Protein AF-W6ML83-F1 (afdb_monomer_lite)

InterPro domains:
  IPR001683 Phox homology [PF00787] (74-147)
  IPR001683 Phox homology [PS50195] (44-150)
  IPR001683 Phox homology [SM00312] (42-150)
  IPR036871 PX domain superfamily [G3DSA:3.30.1520.10] (39-150)
  IPR036871 PX domain superfamily [SSF64268] (56-147)
  IPR037917 Ypt35, PX domain [cd07280] (38-150)

Foldseek 3Di:
DDDPDDDDDDDDDDDPPPPPPDDDDDDPDDDDVQLDQFWDAKAKDDKDWDWDPPPDDDDTDIFIKIWMWTATPVRDIAIDIDGPVLVVVLQVVVCVVPVPQDDQDDDDDPCRPPPVVVVVNRVSSRVRCGVQSRDSRRVPDPSNVVSRPD

Radius of gyration: 23.63 Å; chains: 1; bounding box: 66×52×68 Å

Structure (mmCIF, N/CA/C/O backbone):
data_AF-W6ML83-F1
#
_entry.id   AF-W6ML83-F1
#
loop_
_atom_site.group_PDB
_atom_site.id
_atom_site.type_symbol
_atom_site.label_atom_id
_atom_site.label_alt_id
_atom_site.label_comp_id
_atom_site.label_asym_id
_atom_site.label_entity_id
_atom_site.label_seq_id
_atom_site.pdbx_PDB_ins_code
_atom_site.Cartn_x
_atom_site.Cartn_y
_atom_site.Cartn_z
_atom_site.occupancy
_atom_site.B_iso_or_equiv
_atom_site.auth_seq_id
_atom_site.auth_comp_id
_atom_site.auth_asym_id
_atom_site.auth_atom_id
_atom_site.pdbx_PDB_model_num
ATOM 1 N N . MET A 1 1 ? -50.002 -36.535 30.419 1.00 52.62 1 MET A N 1
ATOM 2 C CA . MET A 1 1 ? -48.778 -36.180 29.676 1.00 52.62 1 MET A CA 1
ATOM 3 C C . MET A 1 1 ? -49.199 -35.225 28.564 1.00 52.62 1 MET A C 1
ATOM 5 O O . MET A 1 1 ? -49.716 -35.732 27.580 1.00 52.62 1 MET A O 1
ATOM 9 N N . PRO A 1 2 ? -49.161 -33.892 28.739 1.00 51.19 2 PRO A N 1
ATOM 10 C CA . PRO A 1 2 ? -49.515 -32.980 27.655 1.00 51.19 2 PRO A CA 1
ATOM 11 C C . PRO A 1 2 ? -48.318 -32.700 26.731 1.00 51.19 2 PRO A C 1
ATOM 13 O O . PRO A 1 2 ? -47.170 -32.661 27.173 1.00 51.19 2 PRO A O 1
ATOM 16 N N . ASP A 1 3 ? -48.642 -32.556 25.449 1.00 55.47 3 ASP A N 1
ATOM 17 C CA . ASP A 1 3 ? -47.770 -32.536 24.275 1.00 55.47 3 ASP A CA 1
ATOM 18 C C . ASP A 1 3 ? -46.815 -31.329 24.186 1.00 55.47 3 ASP A C 1
ATOM 20 O O . ASP A 1 3 ? -47.212 -30.172 24.313 1.00 55.47 3 ASP A O 1
ATOM 24 N N . LEU A 1 4 ? -45.543 -31.610 23.877 1.00 59.06 4 LEU A N 1
ATOM 25 C CA . LEU A 1 4 ? -44.412 -30.668 23.786 1.00 59.06 4 LEU A CA 1
ATOM 26 C C . LEU A 1 4 ? -44.298 -29.915 22.438 1.00 59.06 4 LEU A C 1
ATOM 28 O O . LEU A 1 4 ? -43.227 -29.420 22.101 1.00 59.06 4 LEU A O 1
ATOM 32 N N . ILE A 1 5 ? -45.360 -29.833 21.630 1.00 62.03 5 ILE A N 1
ATOM 33 C CA . ILE A 1 5 ? -45.222 -29.487 20.196 1.00 62.03 5 ILE A CA 1
ATOM 34 C C . ILE A 1 5 ? -45.507 -28.003 19.874 1.00 62.03 5 ILE A C 1
ATOM 36 O O . ILE A 1 5 ? -45.407 -27.609 18.719 1.00 62.03 5 ILE A O 1
ATOM 40 N N . ASN A 1 6 ? -45.810 -27.126 20.844 1.00 62.88 6 ASN A N 1
ATOM 41 C CA . ASN A 1 6 ? -46.181 -25.743 20.487 1.00 62.88 6 ASN A CA 1
ATOM 42 C C . ASN A 1 6 ? -45.750 -24.622 21.450 1.00 62.88 6 ASN A C 1
ATOM 44 O O . ASN A 1 6 ? -46.495 -23.664 21.655 1.00 62.88 6 ASN A O 1
ATOM 48 N N . MET A 1 7 ? -44.552 -24.701 22.034 1.00 61.91 7 MET A N 1
ATOM 49 C CA . MET A 1 7 ? -43.971 -23.543 22.725 1.00 61.91 7 MET A CA 1
ATOM 50 C C . MET A 1 7 ? -43.119 -22.727 21.752 1.00 61.91 7 MET A C 1
ATOM 52 O O . MET A 1 7 ? -42.148 -23.233 21.191 1.00 61.91 7 MET A O 1
ATOM 56 N N . ALA A 1 8 ? -43.481 -21.455 21.563 1.00 69.38 8 ALA A N 1
ATOM 57 C CA . ALA A 1 8 ? -42.611 -20.488 20.905 1.00 69.38 8 ALA A CA 1
ATOM 58 C C . ALA A 1 8 ? -41.256 -20.448 21.641 1.00 69.38 8 ALA A C 1
ATOM 60 O O . ALA A 1 8 ? -41.247 -20.493 22.877 1.00 69.38 8 ALA A O 1
ATOM 61 N N . PRO A 1 9 ? -40.118 -20.390 20.925 1.00 68.75 9 PRO A N 1
ATOM 62 C CA . PRO A 1 9 ? -38.816 -20.344 21.572 1.00 68.75 9 PRO A CA 1
ATOM 63 C C . PRO A 1 9 ? -38.741 -19.108 22.470 1.00 68.75 9 PRO A C 1
ATOM 65 O O . PRO A 1 9 ? -39.077 -18.000 22.046 1.00 68.75 9 PRO A O 1
ATOM 68 N N . LEU A 1 10 ? -38.325 -19.309 23.722 1.00 72.56 10 LEU A N 1
ATOM 69 C CA . LEU A 1 10 ? -38.087 -18.202 24.642 1.00 72.56 10 LEU A CA 1
ATOM 70 C C . LEU A 1 10 ? -37.017 -17.273 24.040 1.00 72.56 10 LEU A C 1
ATOM 72 O O . LEU A 1 10 ? -36.054 -17.767 23.444 1.00 72.56 10 LEU A O 1
ATOM 76 N N . PRO A 1 11 ? -37.162 -15.943 24.178 1.00 75.50 11 PRO A N 1
ATOM 77 C CA . PRO A 1 11 ? -36.144 -15.007 23.729 1.00 75.50 11 PRO A CA 1
ATOM 78 C C . PRO A 1 11 ? -34.824 -15.306 24.446 1.00 75.50 11 PRO A C 1
ATOM 80 O O . PRO A 1 11 ? -34.770 -15.386 25.673 1.00 75.50 11 PRO A O 1
ATOM 83 N N . ILE A 1 12 ? -33.763 -15.498 23.664 1.00 67.94 12 ILE A N 1
ATOM 84 C CA . ILE A 1 12 ? -32.420 -15.744 24.185 1.00 67.94 12 ILE A CA 1
ATOM 85 C C . ILE A 1 12 ? -31.888 -14.411 24.712 1.00 67.94 12 ILE A C 1
ATOM 87 O O . ILE A 1 12 ? -31.548 -13.518 23.937 1.00 67.94 12 ILE A O 1
ATOM 91 N N . THR A 1 13 ? -31.824 -14.273 26.032 1.00 73.00 13 THR A N 1
ATOM 92 C CA . THR A 1 13 ? -31.059 -13.201 26.672 1.00 73.00 13 THR A CA 1
ATOM 93 C C . THR A 1 13 ? -29.579 -13.528 26.515 1.00 73.00 13 THR A C 1
ATOM 95 O O . THR A 1 13 ? -29.117 -14.546 27.030 1.00 73.00 13 THR A O 1
ATOM 98 N N . MET A 1 14 ? -28.836 -12.683 25.797 1.00 52.88 14 MET A N 1
ATOM 99 C CA . MET A 1 14 ? -27.375 -12.763 25.765 1.00 52.88 14 MET A CA 1
ATOM 100 C C . MET A 1 14 ? -26.855 -12.349 27.145 1.00 52.88 14 MET A C 1
ATOM 102 O O . MET A 1 14 ? -26.926 -11.180 27.514 1.00 52.88 14 MET A O 1
ATOM 106 N N . MET A 1 15 ? -26.440 -13.331 27.945 1.00 66.69 15 MET A N 1
ATOM 107 C CA . MET A 1 15 ? -25.646 -13.105 29.149 1.00 66.69 15 MET A CA 1
ATOM 108 C C . MET A 1 15 ? -24.183 -13.209 28.746 1.00 66.69 15 MET A C 1
ATOM 110 O O . MET A 1 15 ? -23.704 -14.297 28.424 1.00 66.69 15 MET A O 1
ATOM 114 N N . ASP A 1 16 ? -23.500 -12.072 28.752 1.00 66.00 16 ASP A N 1
ATOM 115 C CA . ASP A 1 16 ? -22.066 -12.000 28.523 1.00 66.00 16 ASP A CA 1
ATOM 116 C C . ASP A 1 16 ? -21.372 -12.656 29.726 1.00 66.00 16 ASP A C 1
ATOM 118 O O . ASP A 1 16 ? -21.342 -12.106 30.827 1.00 66.00 16 ASP A O 1
ATOM 122 N N . HIS A 1 17 ? -20.880 -13.881 29.547 1.00 65.81 17 HIS A N 1
ATOM 123 C CA . HIS A 1 17 ? -19.999 -14.525 30.517 1.00 65.81 17 HIS A CA 1
ATOM 124 C C . HIS A 1 17 ? -18.574 -14.037 30.222 1.00 65.81 17 HIS A C 1
ATOM 126 O O . HIS A 1 17 ? -17.812 -14.702 29.523 1.00 65.81 17 HIS A O 1
ATOM 132 N N . GLU A 1 18 ? -18.245 -12.820 30.668 1.00 65.94 18 GLU A N 1
ATOM 133 C CA . GLU A 1 18 ? -16.849 -12.378 30.733 1.00 65.94 18 GLU A CA 1
ATOM 134 C C . GLU A 1 18 ? -16.190 -13.146 31.891 1.00 65.94 18 GLU A C 1
ATOM 136 O O . GLU A 1 18 ? -16.321 -12.771 33.056 1.00 65.94 18 GLU A O 1
ATOM 141 N N . GLU A 1 19 ? -15.539 -14.274 31.580 1.00 61.38 19 GLU A N 1
ATOM 142 C CA . GLU A 1 19 ? -14.576 -14.867 32.507 1.00 61.38 19 GLU A CA 1
ATOM 143 C C . GLU A 1 19 ? -13.372 -13.927 32.608 1.00 61.38 19 GLU A C 1
ATOM 145 O O . GLU A 1 19 ? -12.676 -13.644 31.631 1.00 61.38 19 GLU A O 1
ATOM 150 N N . ASP A 1 20 ? -13.204 -13.406 33.817 1.00 54.44 20 ASP A N 1
ATOM 151 C CA . ASP A 1 20 ? -12.185 -12.464 34.251 1.00 54.44 20 ASP A CA 1
ATOM 152 C C . ASP A 1 20 ? -10.811 -13.162 34.280 1.00 54.44 20 ASP A C 1
ATOM 154 O O . ASP A 1 20 ? -10.341 -13.601 35.330 1.00 54.44 20 ASP A O 1
ATOM 158 N N . ASP A 1 21 ? -10.172 -13.327 33.115 1.00 50.94 21 ASP A N 1
ATOM 159 C CA . ASP A 1 21 ? -8.760 -13.717 33.059 1.00 50.94 21 ASP A CA 1
ATOM 160 C C . ASP A 1 21 ? -7.886 -12.458 33.132 1.00 50.94 21 ASP A C 1
ATOM 162 O O . ASP A 1 21 ? -7.548 -11.792 32.148 1.00 50.94 21 ASP A O 1
ATOM 166 N N . SER A 1 22 ? -7.579 -12.108 34.377 1.00 57.47 22 SER A N 1
ATOM 167 C CA . SER A 1 22 ? -6.627 -11.086 34.786 1.00 57.47 22 SER A CA 1
ATOM 168 C C . SER A 1 22 ? -5.253 -11.305 34.125 1.00 57.47 22 SER A C 1
ATOM 170 O O . SER A 1 22 ? -4.401 -12.038 34.632 1.00 57.47 22 SER A O 1
ATOM 172 N N . SER A 1 23 ? -4.963 -10.539 33.072 1.00 47.72 23 SER A N 1
ATOM 173 C CA . SER A 1 23 ? -3.597 -10.096 32.769 1.00 47.72 23 SER A CA 1
ATOM 174 C C . SER A 1 23 ? -3.635 -8.649 32.276 1.00 47.72 23 SER A C 1
ATOM 176 O O . SER A 1 23 ? -4.160 -8.358 31.203 1.00 47.72 23 SER A O 1
ATOM 178 N N . GLY A 1 24 ? -3.153 -7.740 33.124 1.00 49.66 24 GLY A N 1
ATOM 179 C CA . GLY A 1 24 ? -3.404 -6.308 33.027 1.00 49.66 24 GLY A CA 1
ATOM 180 C C . GLY A 1 24 ? -2.909 -5.630 31.751 1.00 49.66 24 GLY A C 1
ATOM 181 O O . GLY A 1 24 ? -1.824 -5.918 31.255 1.00 49.66 24 GLY A O 1
ATOM 182 N N . ILE A 1 25 ? -3.719 -4.677 31.292 1.00 47.31 25 ILE A N 1
ATOM 183 C CA . ILE A 1 25 ? -3.380 -3.269 31.046 1.00 47.31 25 ILE A CA 1
ATOM 184 C C . ILE A 1 25 ? -4.720 -2.526 31.138 1.00 47.31 25 ILE A C 1
ATOM 186 O O . ILE A 1 25 ? -5.589 -2.657 30.276 1.00 47.31 25 ILE A O 1
ATOM 190 N N . ASP A 1 26 ? -4.903 -1.781 32.223 1.00 49.00 26 ASP A N 1
ATOM 191 C CA . ASP A 1 26 ? -6.124 -1.032 32.491 1.00 49.00 26 ASP A CA 1
ATOM 192 C C . ASP A 1 26 ? -6.185 0.212 31.598 1.00 49.00 26 ASP A C 1
ATOM 194 O O . ASP A 1 26 ? -5.525 1.220 31.845 1.00 49.00 26 ASP A O 1
ATOM 198 N N . SER A 1 27 ? -7.014 0.164 30.558 1.00 49.34 27 SER A N 1
ATOM 199 C CA . SER A 1 27 ? -7.464 1.362 29.842 1.00 49.34 27 SER A CA 1
ATOM 200 C C . SER A 1 27 ? -8.953 1.263 29.511 1.00 49.34 27 SER A C 1
ATOM 202 O O . SER A 1 27 ? -9.364 1.329 28.354 1.00 49.34 27 SER A O 1
ATOM 204 N N . ARG A 1 28 ? -9.785 1.076 30.542 1.00 51.81 28 ARG A N 1
ATOM 205 C CA . ARG A 1 28 ? -11.238 1.300 30.479 1.00 51.81 28 ARG A CA 1
ATOM 206 C C . ARG A 1 28 ? -11.548 2.589 31.242 1.00 51.81 28 ARG A C 1
ATOM 208 O O . ARG A 1 28 ? -11.871 2.559 32.422 1.00 51.81 28 ARG A O 1
ATOM 215 N N . SER A 1 29 ? -11.412 3.731 30.569 1.00 46.22 29 SER A N 1
ATOM 216 C CA . SER A 1 29 ? -11.869 5.032 31.068 1.00 46.22 29 SER A CA 1
ATOM 217 C C . SER A 1 29 ? -12.423 5.853 29.903 1.00 46.22 29 SER A C 1
ATOM 219 O O . SER A 1 29 ? -11.735 6.039 28.910 1.00 46.22 29 SER A O 1
ATOM 221 N N . LEU A 1 30 ? -13.689 6.261 30.039 1.00 48.03 30 LEU A N 1
ATOM 222 C CA . LEU A 1 30 ? -14.421 7.286 29.285 1.00 48.03 30 LEU A CA 1
ATOM 223 C C . LEU A 1 30 ? -14.203 7.366 27.767 1.00 48.03 30 LEU A C 1
ATOM 225 O O . LEU A 1 30 ? -13.285 8.033 27.330 1.00 48.03 30 LEU A O 1
ATOM 229 N N . GLY A 1 31 ? -15.156 6.852 26.977 1.00 47.50 31 GLY A N 1
ATOM 230 C CA . GLY A 1 31 ? -15.684 7.538 25.780 1.00 47.50 31 GLY A CA 1
ATOM 231 C C . GLY A 1 31 ? -14.718 8.067 24.709 1.00 47.50 31 GLY A C 1
ATOM 232 O O . GLY A 1 31 ? -15.156 8.838 23.857 1.00 47.50 31 GLY A O 1
ATOM 233 N N . ASP A 1 32 ? -13.449 7.681 24.724 1.00 46.75 32 ASP A N 1
ATOM 234 C CA . ASP A 1 32 ? -12.462 8.171 23.785 1.00 46.75 32 ASP A CA 1
ATOM 235 C C . ASP A 1 32 ? -12.660 7.429 22.462 1.00 46.75 32 ASP A C 1
ATOM 237 O O . ASP A 1 32 ? -12.553 6.197 22.425 1.00 46.75 32 ASP A O 1
ATOM 241 N N . PRO A 1 33 ? -12.908 8.128 21.338 1.00 51.94 33 PRO A N 1
ATOM 242 C CA . PRO A 1 33 ? -12.791 7.537 20.016 1.00 51.94 33 PRO A CA 1
ATOM 243 C C . PRO A 1 33 ? -11.296 7.377 19.727 1.00 51.94 33 PRO A C 1
ATOM 245 O O . PRO A 1 33 ? -10.757 8.021 18.827 1.00 51.94 33 PRO A O 1
ATOM 248 N N . HIS A 1 34 ? -10.591 6.583 20.538 1.00 51.69 34 HIS A N 1
ATOM 249 C CA . HIS A 1 34 ? -9.182 6.343 20.319 1.00 51.69 34 HIS A CA 1
ATOM 250 C C . HIS A 1 34 ? -9.087 5.618 18.978 1.00 51.69 34 HIS A C 1
ATOM 252 O O . HIS A 1 34 ? -9.724 4.572 18.809 1.00 51.69 34 HIS A O 1
ATOM 258 N N . PRO A 1 35 ? -8.400 6.196 17.982 1.00 58.69 35 PRO A N 1
ATOM 259 C CA . PRO A 1 35 ? -8.382 5.633 16.649 1.00 58.69 35 PRO A CA 1
ATOM 260 C C . PRO A 1 35 ? -7.832 4.205 16.717 1.00 58.69 35 PRO A C 1
ATOM 262 O O . PRO A 1 35 ? -6.652 3.980 16.962 1.00 58.69 35 PRO A O 1
ATOM 265 N N . HIS A 1 36 ? -8.710 3.217 16.560 1.00 71.62 36 HIS A N 1
ATOM 266 C CA . HIS A 1 36 ? -8.304 1.829 16.694 1.00 71.62 36 HIS A CA 1
ATOM 267 C C . HIS A 1 36 ? -7.650 1.381 15.387 1.00 71.62 36 HIS A C 1
ATOM 269 O O . HIS A 1 36 ? -8.289 1.374 14.330 1.00 71.62 36 HIS A O 1
ATOM 275 N N . VAL A 1 37 ? -6.380 0.990 15.458 1.00 84.38 37 VAL A N 1
ATOM 276 C CA . VAL A 1 37 ? -5.665 0.373 14.338 1.00 84.38 37 VAL A CA 1
ATOM 277 C C . VAL A 1 37 ? -6.262 -1.011 14.096 1.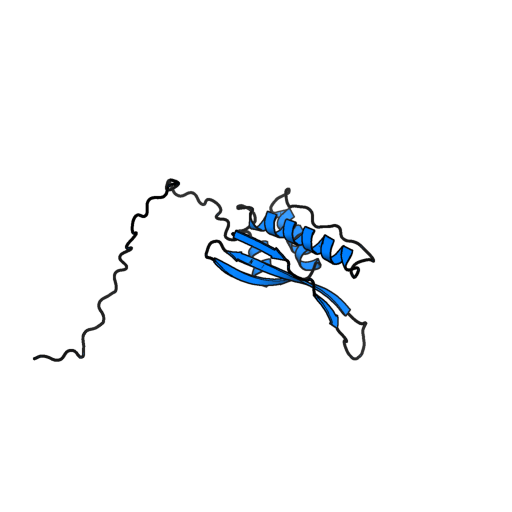00 84.38 37 VAL A C 1
ATOM 279 O O . VAL A 1 37 ? -6.219 -1.887 14.954 1.00 84.38 37 VAL A O 1
ATOM 282 N N . TRP A 1 38 ? -6.868 -1.221 12.930 1.00 87.44 38 TRP A N 1
ATOM 283 C CA . TRP A 1 38 ? -7.521 -2.494 12.597 1.00 87.44 38 TRP A CA 1
ATOM 284 C C . TRP A 1 38 ? -6.553 -3.530 12.002 1.00 87.44 38 TRP A C 1
ATOM 286 O O . TRP A 1 38 ? -6.852 -4.728 11.993 1.00 87.44 38 TRP A O 1
ATOM 296 N N . CYS A 1 39 ? -5.399 -3.080 11.505 1.00 89.50 39 CYS A N 1
ATOM 297 C CA . CYS A 1 39 ? -4.391 -3.905 10.851 1.00 89.50 39 CYS A CA 1
ATOM 298 C C . CYS A 1 39 ? -3.232 -4.205 11.808 1.00 89.50 39 CYS A C 1
ATOM 300 O O . CYS A 1 39 ? -2.554 -3.300 12.279 1.00 89.50 39 CYS A O 1
ATOM 302 N N . LYS A 1 40 ? -2.971 -5.487 12.054 1.00 89.44 40 LYS A N 1
ATOM 303 C CA . LYS A 1 40 ? -1.868 -5.963 12.892 1.00 89.44 40 LYS A CA 1
ATOM 304 C C . LYS A 1 40 ? -0.570 -6.106 12.102 1.00 89.44 40 LYS A C 1
ATOM 306 O O . LYS A 1 40 ? 0.501 -5.799 12.610 1.00 89.44 40 LYS A O 1
ATOM 311 N N . ASN A 1 41 ? -0.660 -6.599 10.869 1.00 89.50 41 ASN A N 1
ATOM 312 C CA . ASN A 1 41 ? 0.511 -6.860 10.040 1.00 89.50 41 ASN A CA 1
ATOM 313 C C . ASN A 1 41 ? 0.196 -6.681 8.551 1.00 89.50 41 ASN A C 1
ATOM 315 O O . ASN A 1 41 ? -0.901 -7.002 8.094 1.00 89.50 41 ASN A O 1
ATOM 319 N N . CYS A 1 42 ? 1.182 -6.217 7.788 1.00 92.44 42 CYS A N 1
ATOM 320 C CA . CYS A 1 42 ? 1.112 -6.089 6.338 1.00 92.44 42 CYS A CA 1
ATOM 321 C C . CYS A 1 42 ? 2.390 -6.663 5.727 1.00 92.44 42 CYS A C 1
ATOM 323 O O . CYS A 1 42 ? 3.493 -6.287 6.113 1.00 92.44 42 CYS A O 1
ATOM 325 N N . SER A 1 43 ? 2.233 -7.563 4.756 1.00 92.94 43 SER A N 1
ATOM 326 C CA . SER A 1 43 ? 3.348 -8.097 3.978 1.00 92.94 43 SER A CA 1
ATOM 327 C C . SER A 1 43 ? 3.054 -8.087 2.485 1.00 92.94 43 SER A C 1
ATOM 329 O O . SER A 1 43 ? 1.917 -8.305 2.062 1.00 92.94 43 SER A O 1
ATOM 331 N N . ILE A 1 44 ? 4.077 -7.865 1.663 1.00 93.06 44 ILE A N 1
ATOM 332 C CA . ILE A 1 44 ? 3.956 -7.933 0.202 1.00 93.06 44 ILE A CA 1
ATOM 333 C C . ILE A 1 44 ? 4.751 -9.131 -0.302 1.00 93.06 44 ILE A C 1
ATOM 335 O O . ILE A 1 44 ? 5.964 -9.193 -0.137 1.00 93.06 44 ILE A O 1
ATOM 339 N N . GLY A 1 45 ? 4.059 -10.091 -0.910 1.00 89.06 45 GLY A N 1
ATOM 340 C CA . GLY A 1 45 ? 4.651 -11.298 -1.476 1.00 89.06 45 GLY A CA 1
ATOM 341 C C . GLY A 1 45 ? 5.274 -11.093 -2.856 1.00 89.06 45 GLY A C 1
ATOM 342 O O . GLY A 1 45 ? 5.445 -9.968 -3.330 1.00 89.06 45 GLY A O 1
ATOM 343 N N . GLU A 1 46 ? 5.575 -12.218 -3.505 1.00 84.88 46 GLU A N 1
ATOM 344 C CA . GLU A 1 46 ? 6.268 -12.244 -4.791 1.00 84.88 46 GLU A CA 1
ATOM 345 C C . GLU A 1 46 ? 5.539 -11.420 -5.872 1.00 84.88 46 GLU A C 1
ATOM 347 O O . GLU A 1 46 ? 4.328 -11.579 -6.087 1.00 84.88 46 GLU A O 1
ATOM 352 N N . PRO A 1 47 ? 6.259 -10.525 -6.566 1.00 86.31 47 PRO A N 1
ATOM 353 C CA . PRO A 1 47 ? 5.703 -9.701 -7.624 1.00 86.31 47 PRO A CA 1
ATOM 354 C C . PRO A 1 47 ? 5.429 -10.548 -8.871 1.00 86.31 47 PRO A C 1
ATOM 356 O O . PRO A 1 47 ? 6.272 -11.307 -9.337 1.00 86.31 47 PRO A O 1
ATOM 359 N N . THR A 1 48 ? 4.248 -10.391 -9.466 1.00 86.38 48 THR A N 1
ATOM 360 C CA . THR A 1 48 ? 3.889 -11.082 -10.711 1.00 86.38 48 THR A CA 1
ATOM 361 C C . THR A 1 48 ? 3.979 -10.120 -11.890 1.00 86.38 48 THR A C 1
ATOM 363 O O . THR A 1 48 ? 3.255 -9.121 -11.936 1.00 86.38 48 THR A O 1
ATOM 366 N N . VAL A 1 49 ? 4.826 -10.429 -12.873 1.00 85.38 49 VAL A N 1
ATOM 367 C CA . VAL A 1 49 ? 4.835 -9.721 -14.161 1.00 85.38 49 VAL A CA 1
ATOM 368 C C . VAL A 1 49 ? 3.730 -10.304 -15.036 1.00 85.38 49 VAL A C 1
ATOM 370 O O . VAL A 1 49 ? 3.789 -11.461 -15.440 1.00 85.38 49 VAL A O 1
ATOM 373 N N . VAL A 1 50 ? 2.710 -9.505 -15.331 1.00 83.31 50 VAL A N 1
ATOM 374 C CA . VAL A 1 50 ? 1.617 -9.882 -16.228 1.00 83.31 50 VAL A CA 1
ATOM 375 C C . VAL A 1 50 ? 1.891 -9.280 -17.601 1.00 83.31 50 VAL A C 1
ATOM 377 O O . VAL A 1 50 ? 2.079 -8.070 -17.734 1.00 83.31 50 VAL A O 1
ATOM 380 N N . SER A 1 51 ? 1.918 -10.130 -18.626 1.00 80.06 51 SER A N 1
ATOM 381 C CA . SER A 1 51 ? 2.061 -9.734 -20.027 1.00 80.06 51 SER A CA 1
ATOM 382 C C . SER A 1 51 ? 0.779 -10.094 -20.767 1.00 80.06 51 SER A C 1
ATOM 384 O O . SER A 1 51 ? 0.508 -11.271 -20.984 1.00 80.06 51 SER A O 1
ATOM 386 N N . GLY A 1 52 ? -0.017 -9.094 -21.141 1.00 69.44 52 GLY A N 1
ATOM 387 C CA . GLY A 1 52 ? -1.196 -9.310 -21.975 1.00 69.44 52 GLY A CA 1
ATOM 388 C C . GLY A 1 52 ? -0.801 -9.415 -23.445 1.00 69.44 52 GLY A C 1
ATOM 389 O O . GLY A 1 52 ? -0.220 -8.475 -23.989 1.00 69.44 52 GLY A O 1
ATOM 390 N N . ASN A 1 53 ? -1.125 -10.535 -24.094 1.00 60.34 53 ASN A N 1
ATOM 391 C CA . ASN A 1 53 ? -1.151 -10.612 -25.552 1.00 60.34 53 ASN A CA 1
ATOM 392 C C . ASN A 1 53 ? -2.547 -10.178 -26.011 1.00 60.34 53 ASN A C 1
ATOM 394 O O . ASN A 1 53 ? -3.447 -11.005 -26.143 1.00 60.34 53 ASN A O 1
ATOM 398 N N . VAL A 1 54 ? -2.768 -8.871 -26.155 1.00 57.91 54 VAL A N 1
ATOM 399 C CA . VAL A 1 54 ? -4.018 -8.363 -26.732 1.00 57.91 54 VAL A CA 1
ATOM 400 C C . VAL A 1 54 ? -3.966 -8.606 -28.238 1.00 57.91 54 VAL A C 1
ATOM 402 O O . VAL A 1 54 ? -3.344 -7.856 -28.989 1.00 57.91 54 VAL A O 1
ATOM 405 N N . GLY A 1 55 ? -4.549 -9.731 -28.661 1.00 52.59 55 GLY A N 1
ATOM 406 C CA . GLY A 1 55 ? -4.709 -10.072 -30.069 1.00 52.59 55 GLY A CA 1
ATOM 407 C C . GLY A 1 55 ? -5.393 -8.927 -30.812 1.00 52.59 55 GLY A C 1
ATOM 408 O O . GLY A 1 55 ? -6.410 -8.419 -30.356 1.00 52.59 55 GLY A O 1
ATOM 409 N N . PHE A 1 56 ? -4.802 -8.542 -31.943 1.00 52.28 56 PHE A N 1
ATOM 410 C CA . PHE A 1 56 ? -5.306 -7.535 -32.877 1.00 52.28 56 PHE A CA 1
ATOM 411 C C . PHE A 1 56 ? -5.497 -6.132 -32.267 1.00 52.28 56 PHE A C 1
ATOM 413 O O . PHE A 1 56 ? -6.603 -5.720 -31.945 1.00 52.28 56 PHE A O 1
ATOM 420 N N . SER A 1 57 ? -4.404 -5.361 -32.158 1.00 53.03 57 SER A N 1
ATOM 421 C CA . SER A 1 57 ? -4.314 -3.988 -32.712 1.00 53.03 57 SER A CA 1
ATOM 422 C C . SER A 1 57 ? -3.491 -2.978 -31.894 1.00 53.03 57 SER A C 1
ATOM 424 O O . SER A 1 57 ? -3.109 -1.970 -32.474 1.00 53.03 57 SER A O 1
ATOM 426 N N . PHE A 1 58 ? -3.129 -3.184 -30.621 1.00 49.59 58 PHE A N 1
ATOM 427 C CA . PHE A 1 58 ? -2.346 -2.165 -29.887 1.00 49.59 58 PHE A CA 1
ATOM 428 C C . PHE A 1 58 ? -1.454 -2.766 -28.790 1.00 49.59 58 PHE A C 1
ATOM 430 O O . PHE A 1 58 ? -1.909 -2.913 -27.667 1.00 49.59 58 PHE A O 1
ATOM 437 N N . GLY A 1 59 ? -0.189 -3.072 -29.115 1.00 53.78 59 GLY A N 1
ATOM 438 C CA . GLY A 1 59 ? 0.951 -3.218 -28.185 1.00 53.78 59 GLY A CA 1
ATOM 439 C C . GLY A 1 59 ? 0.838 -4.207 -27.005 1.00 53.78 59 GLY A C 1
ATOM 440 O O . GLY A 1 59 ? -0.070 -4.159 -26.184 1.00 53.78 59 GLY A O 1
ATOM 441 N N . SER A 1 60 ? 1.851 -5.058 -26.819 1.00 60.12 60 SER A N 1
ATOM 442 C CA . SER A 1 60 ? 1.957 -5.941 -25.646 1.00 60.12 60 SER A CA 1
ATOM 443 C C . SER A 1 60 ? 1.970 -5.135 -24.334 1.00 60.12 60 SER A C 1
ATOM 445 O O . SER A 1 60 ? 2.978 -4.521 -23.980 1.00 60.12 60 SER A O 1
ATOM 447 N N . THR A 1 61 ? 0.865 -5.125 -23.582 1.00 68.62 61 THR A N 1
ATOM 448 C CA . THR A 1 61 ? 0.777 -4.387 -22.313 1.00 68.62 61 THR A CA 1
ATOM 449 C C . THR A 1 61 ? 1.383 -5.234 -21.192 1.00 68.62 61 THR A C 1
ATOM 451 O O . THR A 1 61 ? 0.780 -6.202 -20.727 1.00 68.62 61 THR A O 1
ATOM 454 N N . LYS A 1 62 ? 2.602 -4.887 -20.761 1.00 80.12 62 LYS A N 1
ATOM 455 C CA . LYS A 1 62 ? 3.292 -5.521 -19.624 1.00 80.12 62 LYS A CA 1
ATOM 456 C C . LYS A 1 62 ? 3.163 -4.665 -18.367 1.00 80.12 62 LYS A C 1
ATOM 458 O O . LYS A 1 62 ? 3.499 -3.483 -18.391 1.00 80.12 62 LYS A O 1
ATOM 463 N N . TYR A 1 63 ? 2.727 -5.256 -17.259 1.00 84.50 63 TYR A N 1
ATOM 464 C CA . TYR A 1 63 ? 2.638 -4.578 -15.962 1.00 84.50 63 TYR A CA 1
ATOM 465 C C . TYR A 1 63 ? 2.988 -5.514 -14.803 1.00 84.50 63 TYR A C 1
ATOM 467 O O . TYR A 1 63 ? 2.863 -6.730 -14.905 1.00 84.50 63 TYR A O 1
ATOM 475 N N . VAL A 1 64 ? 3.423 -4.935 -13.683 1.00 86.62 64 VAL A N 1
ATOM 476 C CA . VAL 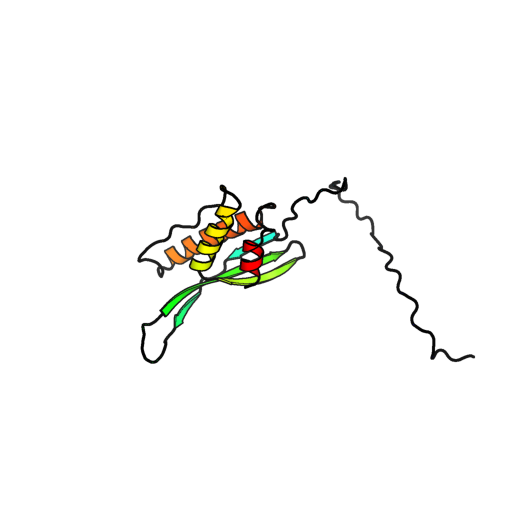A 1 64 ? 3.749 -5.675 -12.455 1.00 86.62 64 VAL A CA 1
ATOM 477 C C . VAL A 1 64 ? 2.602 -5.542 -11.459 1.00 86.62 64 VAL A C 1
ATOM 479 O O . VAL A 1 64 ? 2.099 -4.439 -11.225 1.00 86.62 64 VAL A O 1
ATOM 482 N N . VAL A 1 65 ? 2.199 -6.669 -10.878 1.00 90.81 65 VAL A N 1
ATOM 483 C CA . VAL A 1 65 ? 1.187 -6.761 -9.822 1.00 90.81 65 VAL A CA 1
ATOM 484 C C . VAL A 1 65 ? 1.846 -7.260 -8.543 1.00 90.81 65 VAL A C 1
ATOM 486 O O . VAL A 1 65 ? 2.563 -8.257 -8.560 1.00 90.81 65 VAL A O 1
ATOM 489 N N . TYR A 1 66 ? 1.568 -6.587 -7.433 1.00 91.75 66 TYR A N 1
ATOM 490 C CA . TYR A 1 66 ? 2.053 -6.932 -6.103 1.00 91.75 66 TYR A CA 1
ATOM 491 C C . TYR A 1 66 ? 0.934 -7.604 -5.310 1.00 91.75 66 TYR A C 1
ATOM 493 O O . TYR A 1 66 ? -0.172 -7.067 -5.229 1.00 91.75 66 TYR A O 1
ATOM 501 N N . SER A 1 67 ? 1.213 -8.782 -4.748 1.00 93.88 67 SER A N 1
ATOM 502 C CA . SER A 1 67 ? 0.284 -9.486 -3.861 1.00 93.88 67 SER A CA 1
ATOM 503 C C . SER A 1 67 ? 0.503 -9.022 -2.428 1.00 93.88 67 SER A C 1
ATOM 505 O O . SER A 1 67 ? 1.554 -9.280 -1.852 1.00 93.88 67 SER A O 1
ATOM 507 N N . ILE A 1 68 ? -0.485 -8.363 -1.843 1.00 94.69 68 ILE A N 1
ATOM 508 C CA . ILE A 1 68 ? -0.450 -7.844 -0.478 1.00 94.69 68 ILE A CA 1
ATOM 509 C C . ILE A 1 68 ? -1.250 -8.790 0.417 1.00 94.69 68 ILE A C 1
ATOM 511 O O . ILE A 1 68 ? -2.349 -9.212 0.058 1.00 94.69 68 ILE A O 1
ATOM 515 N N . ARG A 1 69 ? -0.691 -9.123 1.577 1.00 94.88 69 ARG A N 1
ATOM 516 C CA . ARG A 1 69 ? -1.318 -9.914 2.635 1.00 94.88 69 ARG A CA 1
ATOM 517 C C . ARG A 1 69 ? -1.407 -9.061 3.889 1.00 94.88 69 ARG A C 1
ATOM 519 O O . ARG A 1 69 ? -0.378 -8.653 4.423 1.00 94.88 69 ARG A O 1
ATOM 526 N N . LEU A 1 70 ? -2.626 -8.813 4.341 1.00 93.81 70 LEU A N 1
ATOM 527 C CA . LEU A 1 70 ? -2.923 -8.089 5.569 1.00 93.81 70 LEU A CA 1
ATOM 528 C C . LEU A 1 70 ? -3.447 -9.066 6.618 1.00 93.81 70 LEU A C 1
ATOM 530 O O . LEU A 1 70 ? -4.189 -9.994 6.293 1.00 93.81 70 LEU A O 1
ATOM 534 N N . GLU A 1 71 ? -3.086 -8.834 7.869 1.00 92.75 71 GLU A N 1
ATOM 535 C CA . GLU A 1 71 ? -3.629 -9.531 9.030 1.00 92.75 71 GLU A CA 1
ATOM 536 C C . GLU A 1 71 ? -4.312 -8.499 9.917 1.00 92.75 71 GLU A C 1
ATOM 538 O O . GLU A 1 71 ? -3.692 -7.513 10.322 1.00 92.75 71 GLU A O 1
ATOM 543 N N . THR A 1 72 ? -5.598 -8.695 10.192 1.00 90.12 72 THR A N 1
ATOM 544 C CA . THR A 1 72 ? -6.335 -7.830 11.111 1.00 90.12 72 THR A CA 1
ATOM 545 C C . THR A 1 72 ? -6.018 -8.198 12.555 1.00 90.12 72 THR A C 1
ATOM 547 O O . THR A 1 72 ? -5.598 -9.314 12.860 1.00 90.12 72 THR A O 1
ATOM 550 N N . VAL A 1 73 ? -6.270 -7.268 13.470 1.00 87.88 73 VAL A N 1
ATOM 551 C CA . VAL A 1 73 ? -6.215 -7.520 14.922 1.00 87.88 73 VAL A CA 1
ATOM 552 C C . VAL A 1 73 ? -7.122 -8.674 15.368 1.00 87.88 73 VAL A C 1
ATOM 554 O O . VAL A 1 73 ? -6.790 -9.377 16.312 1.00 87.88 73 VAL A O 1
ATOM 557 N N . GLN A 1 74 ? -8.207 -8.929 14.630 1.00 87.31 74 GLN A N 1
ATOM 558 C CA . GLN A 1 74 ? -9.145 -10.038 14.845 1.00 87.31 74 GLN A CA 1
ATOM 559 C C . GLN A 1 74 ? -8.656 -11.373 14.242 1.00 87.31 74 GLN A C 1
ATOM 561 O O . GLN A 1 74 ? -9.399 -12.348 14.188 1.00 87.31 74 GLN A O 1
ATOM 566 N N . GLY A 1 75 ? -7.432 -11.422 13.704 1.00 86.00 75 GLY A N 1
ATOM 567 C CA . GLY A 1 75 ? -6.859 -12.615 13.075 1.00 86.00 75 GLY A CA 1
ATOM 568 C C . GLY A 1 75 ? -7.375 -12.908 11.660 1.00 86.00 75 GLY A C 1
ATOM 569 O O . GLY A 1 75 ? -7.017 -13.929 11.069 1.00 86.00 75 GLY A O 1
ATOM 570 N N . THR A 1 76 ? -8.188 -12.024 11.072 1.00 90.19 76 THR A N 1
ATOM 571 C CA . THR A 1 76 ? -8.656 -12.176 9.687 1.00 90.19 76 THR A CA 1
ATOM 572 C C . THR A 1 76 ? -7.517 -11.891 8.715 1.00 90.19 76 THR A C 1
ATOM 574 O O . THR A 1 76 ? -6.846 -10.864 8.807 1.00 90.19 76 THR A O 1
ATOM 577 N N . LYS A 1 77 ? -7.318 -12.779 7.740 1.00 92.19 77 LYS A N 1
ATOM 578 C CA . LYS A 1 77 ? -6.307 -12.611 6.691 1.00 92.19 77 LYS A CA 1
ATOM 579 C C . LYS A 1 77 ? -6.962 -12.088 5.420 1.00 92.19 77 LYS A C 1
ATOM 581 O O . LYS A 1 77 ? -7.864 -12.727 4.886 1.00 92.19 77 LYS A O 1
ATOM 586 N N . ILE A 1 78 ? -6.493 -10.949 4.922 1.00 92.19 78 ILE A N 1
ATOM 587 C CA . ILE A 1 78 ? -6.979 -10.320 3.689 1.00 92.19 78 ILE A CA 1
ATOM 588 C C . ILE A 1 78 ? -5.866 -10.388 2.648 1.00 92.19 78 ILE A C 1
ATOM 590 O O . ILE A 1 78 ? -4.724 -10.027 2.926 1.00 92.19 78 ILE A O 1
ATOM 594 N N . VAL A 1 79 ? -6.191 -10.842 1.439 1.00 92.38 79 VAL A N 1
ATOM 595 C CA . VAL A 1 79 ? -5.246 -10.890 0.317 1.00 92.38 79 VAL A CA 1
ATOM 596 C C . VAL A 1 79 ? -5.777 -10.026 -0.811 1.00 92.38 79 VAL A C 1
ATOM 598 O O . VAL A 1 79 ? -6.900 -10.222 -1.266 1.00 92.38 79 VAL A O 1
ATOM 601 N N . LEU A 1 80 ? -4.963 -9.086 -1.279 1.00 93.31 80 LEU A N 1
ATOM 602 C CA . LEU A 1 80 ? -5.330 -8.167 -2.351 1.00 93.31 80 LEU A CA 1
ATOM 603 C C . LEU A 1 80 ? -4.171 -7.971 -3.330 1.00 93.31 80 LEU A C 1
ATOM 605 O O . LEU A 1 80 ? -3.008 -8.204 -3.002 1.00 93.31 80 LEU A O 1
ATOM 609 N N . ARG A 1 81 ? -4.481 -7.593 -4.572 1.00 92.19 81 ARG A N 1
ATOM 610 C CA . ARG A 1 81 ? -3.498 -7.498 -5.661 1.00 92.19 81 ARG A CA 1
ATOM 611 C C . ARG A 1 81 ? -3.532 -6.108 -6.268 1.00 92.19 81 ARG A C 1
ATOM 613 O O . ARG A 1 81 ? -4.569 -5.694 -6.770 1.00 92.19 81 ARG A O 1
ATOM 620 N N . LYS A 1 82 ? -2.398 -5.405 -6.245 1.00 92.06 82 LYS A N 1
ATOM 621 C CA . LYS A 1 82 ? -2.323 -3.991 -6.640 1.00 92.06 82 LYS A CA 1
ATOM 622 C C . LYS A 1 82 ? -1.165 -3.698 -7.575 1.00 92.06 82 LYS A C 1
ATOM 624 O O . LYS A 1 82 ? -0.091 -4.290 -7.468 1.00 92.06 82 LYS A O 1
ATOM 629 N N . ARG A 1 83 ? -1.366 -2.758 -8.498 1.00 91.56 83 ARG A N 1
ATOM 630 C CA . ARG A 1 83 ? -0.297 -2.209 -9.350 1.00 91.56 83 ARG A CA 1
ATOM 631 C C . ARG A 1 83 ? 0.364 -1.025 -8.659 1.00 91.56 83 ARG A C 1
ATOM 633 O O . ARG A 1 83 ? -0.293 -0.291 -7.932 1.00 91.56 83 ARG A O 1
ATOM 640 N N . PHE A 1 84 ? 1.637 -0.764 -8.963 1.00 88.38 84 PHE A N 1
ATOM 641 C CA . PHE A 1 84 ? 2.379 0.375 -8.395 1.00 88.38 84 PHE A CA 1
ATOM 642 C C . PHE A 1 84 ? 1.646 1.722 -8.548 1.00 88.38 84 PHE A C 1
ATOM 644 O O . PHE A 1 84 ? 1.652 2.541 -7.634 1.00 88.38 84 PHE A O 1
ATOM 651 N N . SER A 1 85 ? 0.962 1.941 -9.675 1.00 88.81 85 SER A N 1
ATOM 652 C CA . SER A 1 85 ? 0.181 3.160 -9.911 1.00 88.81 85 SER A CA 1
ATOM 653 C C . SER A 1 85 ? -0.972 3.360 -8.920 1.00 88.81 85 SER A C 1
ATOM 655 O O . SER A 1 85 ? -1.345 4.499 -8.665 1.00 88.81 85 SER A O 1
ATOM 657 N N . GLU A 1 86 ? -1.523 2.295 -8.338 1.00 91.25 86 GLU A N 1
ATOM 658 C CA . GLU A 1 86 ? -2.567 2.397 -7.312 1.00 91.25 86 GLU A CA 1
ATOM 659 C C . GLU A 1 86 ? -2.002 2.882 -5.974 1.00 91.25 86 GLU A C 1
ATOM 661 O O . GLU A 1 86 ? -2.646 3.679 -5.302 1.00 91.25 86 GLU A O 1
ATOM 666 N N . PHE A 1 87 ? -0.775 2.487 -5.621 1.00 91.69 87 PHE A N 1
ATOM 667 C CA . PHE A 1 87 ? -0.091 3.008 -4.431 1.00 91.69 87 PHE A CA 1
ATOM 668 C C . PHE A 1 87 ? 0.241 4.492 -4.574 1.00 91.69 87 PHE A C 1
ATOM 670 O O . PHE A 1 87 ? 0.123 5.249 -3.616 1.00 91.69 87 PHE A O 1
ATOM 677 N N . VAL A 1 88 ? 0.631 4.917 -5.780 1.00 90.44 88 VAL A N 1
ATOM 678 C CA . VAL A 1 88 ? 0.869 6.333 -6.091 1.00 90.44 88 VAL A CA 1
ATOM 679 C C . VAL A 1 88 ? -0.398 7.153 -5.851 1.00 90.44 88 VAL A C 1
ATOM 681 O O . VAL A 1 88 ? -0.331 8.146 -5.133 1.00 90.44 88 VAL A O 1
ATOM 684 N N . LYS A 1 89 ? -1.544 6.700 -6.377 1.00 92.00 89 LYS A N 1
ATOM 685 C CA . LYS A 1 89 ? -2.845 7.347 -6.142 1.00 92.00 89 LYS A CA 1
ATOM 686 C C . LYS A 1 89 ? -3.204 7.378 -4.659 1.00 92.00 89 LYS A C 1
ATOM 688 O O . LYS A 1 89 ? -3.591 8.423 -4.155 1.00 92.00 89 LYS A O 1
ATOM 693 N N . LEU A 1 90 ? -3.012 6.262 -3.952 1.00 92.19 90 LEU A N 1
ATOM 694 C CA . LEU A 1 90 ? -3.252 6.194 -2.511 1.00 92.19 90 LEU A CA 1
ATOM 695 C C . LEU A 1 90 ? -2.417 7.239 -1.759 1.00 92.19 90 LEU A C 1
ATOM 697 O O . LEU A 1 90 ? -2.956 7.970 -0.939 1.00 92.19 90 LEU A O 1
ATOM 701 N N . ARG A 1 91 ? -1.116 7.362 -2.050 1.00 91.50 91 ARG A N 1
ATOM 702 C CA . ARG A 1 91 ? -0.266 8.376 -1.408 1.00 91.50 91 ARG A CA 1
ATOM 703 C C . ARG A 1 91 ? -0.723 9.800 -1.717 1.00 91.50 91 ARG A C 1
ATOM 705 O O . ARG A 1 91 ? -0.682 10.641 -0.828 1.00 91.50 91 ARG A O 1
ATOM 712 N N . GLU A 1 92 ? -1.114 10.079 -2.956 1.00 91.25 92 GLU A N 1
ATOM 713 C CA . GLU A 1 92 ? -1.634 11.394 -3.350 1.00 91.25 92 GLU A CA 1
ATOM 714 C C . GLU A 1 92 ? -2.905 11.751 -2.563 1.00 91.25 92 GLU A C 1
ATOM 716 O O . GLU A 1 92 ? -3.006 12.872 -2.069 1.00 91.25 92 GLU A O 1
ATOM 721 N N . GLU A 1 93 ? -3.819 10.793 -2.374 1.00 91.06 93 GLU A N 1
ATOM 722 C CA . GLU A 1 93 ? -5.025 10.961 -1.551 1.00 91.06 93 GLU A CA 1
ATOM 723 C C . GLU A 1 93 ? -4.686 11.142 -0.061 1.00 91.06 93 GLU A C 1
ATOM 725 O O . GLU A 1 93 ? -5.247 12.015 0.597 1.00 91.06 93 GLU A O 1
ATOM 730 N N . LEU A 1 94 ? -3.734 10.370 0.474 1.00 89.31 94 LEU A N 1
ATOM 731 C CA . LEU A 1 94 ? -3.313 10.473 1.877 1.00 89.31 94 LEU A CA 1
ATOM 732 C C . LEU A 1 94 ? -2.606 11.794 2.192 1.00 89.31 94 LEU A C 1
ATOM 734 O O . LEU A 1 94 ? -2.784 12.331 3.281 1.00 89.31 94 LEU A O 1
ATOM 738 N N . LEU A 1 95 ? -1.846 12.348 1.244 1.00 89.44 95 LEU A N 1
ATOM 739 C CA . LEU A 1 95 ? -1.192 13.649 1.410 1.00 89.44 95 LEU A CA 1
ATOM 740 C C . LEU A 1 95 ? -2.181 14.813 1.548 1.00 89.44 95 LEU A C 1
ATOM 742 O O . LEU A 1 95 ? -1.813 15.849 2.095 1.00 89.44 95 LEU A O 1
ATOM 746 N N . GLN A 1 96 ? -3.422 14.651 1.076 1.00 88.88 96 GLN A N 1
ATOM 747 C CA . GLN A 1 96 ? -4.488 15.631 1.317 1.00 88.88 96 GLN A CA 1
ATOM 748 C C . GLN A 1 96 ? -4.996 15.593 2.763 1.00 88.88 96 GLN A C 1
ATOM 750 O O . GLN A 1 96 ? -5.594 16.558 3.226 1.00 88.88 96 GLN A O 1
ATOM 755 N N . ILE A 1 97 ? -4.778 14.478 3.465 1.00 85.88 97 ILE A N 1
ATOM 756 C CA . ILE A 1 97 ? -5.218 14.273 4.847 1.00 85.88 97 ILE A CA 1
ATOM 757 C C . ILE A 1 97 ? -4.100 14.662 5.818 1.00 85.88 97 ILE A C 1
ATOM 759 O O . ILE A 1 97 ? -4.357 15.328 6.817 1.00 85.88 97 ILE A O 1
ATOM 763 N N . GLN A 1 98 ? -2.856 14.272 5.523 1.00 83.75 98 GLN A N 1
ATOM 764 C CA . GLN A 1 98 ? -1.714 14.485 6.410 1.00 83.75 98 GLN A CA 1
ATOM 765 C C . GLN A 1 98 ? -0.424 14.715 5.618 1.00 83.75 98 GLN A C 1
ATOM 767 O O . GLN A 1 98 ? -0.140 14.024 4.644 1.00 83.75 98 GLN A O 1
ATOM 772 N N . GLN A 1 99 ? 0.408 15.660 6.063 1.00 77.50 99 GLN A N 1
ATOM 773 C CA . GLN A 1 99 ? 1.677 15.968 5.388 1.00 77.50 99 GLN A CA 1
ATOM 774 C C . GLN A 1 99 ? 2.775 14.917 5.636 1.00 77.50 99 GLN A C 1
ATOM 776 O O . GLN A 1 99 ? 3.634 14.716 4.780 1.00 77.50 99 GLN A O 1
ATOM 781 N N . ASN A 1 100 ? 2.724 14.199 6.763 1.00 77.44 100 ASN A N 1
ATOM 782 C CA . ASN A 1 100 ? 3.749 13.233 7.186 1.00 77.44 100 ASN A CA 1
ATOM 783 C C . ASN A 1 100 ? 3.539 11.813 6.627 1.00 77.44 100 ASN A C 1
ATOM 785 O O . ASN A 1 100 ? 3.782 10.823 7.312 1.00 77.44 100 ASN A O 1
ATOM 789 N N . VAL A 1 101 ? 3.095 11.692 5.376 1.00 80.25 101 VAL A N 1
ATOM 790 C CA . VAL A 1 101 ? 2.926 10.381 4.731 1.00 80.25 101 VAL A CA 1
ATOM 791 C C . VAL A 1 101 ? 4.287 9.874 4.234 1.00 80.25 101 VAL A C 1
ATOM 793 O O . VAL A 1 101 ? 4.970 10.605 3.503 1.00 80.25 101 VAL A O 1
ATOM 796 N N . PRO A 1 102 ? 4.684 8.625 4.555 1.00 79.06 102 PRO A N 1
ATOM 797 C CA . PRO A 1 102 ? 5.958 8.062 4.121 1.00 79.06 102 PRO A CA 1
ATOM 798 C C . PRO A 1 102 ? 6.142 8.165 2.602 1.00 79.06 102 PRO A C 1
ATOM 800 O O . PRO A 1 102 ? 5.195 8.105 1.805 1.00 79.06 102 PRO A O 1
ATOM 803 N N . SER A 1 103 ? 7.386 8.367 2.176 1.00 75.69 103 SER A N 1
ATOM 804 C CA . SER A 1 103 ? 7.717 8.440 0.757 1.00 75.69 103 SER A CA 1
ATOM 805 C C . SER A 1 103 ? 7.546 7.069 0.100 1.00 75.69 103 SER A C 1
ATOM 807 O O . SER A 1 103 ? 7.913 6.033 0.651 1.00 75.69 103 SER A O 1
ATOM 809 N N . LEU A 1 104 ? 6.977 7.058 -1.108 1.00 74.38 104 LEU A N 1
ATOM 810 C CA . LEU A 1 104 ? 7.010 5.862 -1.946 1.00 74.38 104 LEU A CA 1
ATOM 811 C C . LEU A 1 104 ? 8.416 5.698 -2.533 1.00 74.38 104 LEU A C 1
ATOM 813 O O . LEU A 1 104 ? 9.059 6.707 -2.848 1.00 74.38 104 LEU A O 1
ATOM 817 N N . PRO A 1 105 ? 8.875 4.454 -2.764 1.00 69.31 105 PRO A N 1
ATOM 818 C CA . PRO A 1 105 ? 10.092 4.226 -3.529 1.00 69.31 105 PRO A CA 1
ATOM 819 C C . PRO A 1 105 ? 9.972 4.914 -4.896 1.00 69.31 105 PRO A C 1
ATOM 821 O O . PRO A 1 105 ? 8.906 4.909 -5.522 1.00 69.31 105 PRO A O 1
ATOM 824 N N . ALA A 1 106 ? 11.061 5.543 -5.337 1.00 60.78 106 ALA A N 1
ATOM 825 C CA . ALA A 1 106 ? 11.057 6.459 -6.471 1.00 60.78 106 ALA A CA 1
ATOM 826 C C . ALA A 1 106 ? 10.424 5.861 -7.748 1.00 60.78 106 ALA A C 1
ATOM 828 O O . ALA A 1 106 ? 10.588 4.683 -8.089 1.00 60.78 106 ALA A O 1
ATOM 829 N N . LYS A 1 107 ? 9.717 6.712 -8.504 1.00 58.31 107 LYS A N 1
ATOM 830 C CA . LYS A 1 107 ? 9.240 6.412 -9.862 1.00 58.31 107 LYS A CA 1
ATOM 831 C C . LYS A 1 107 ? 10.451 6.306 -10.800 1.00 58.31 107 LYS A C 1
ATOM 833 O O . LYS A 1 107 ? 10.916 7.311 -11.319 1.00 58.31 107 LYS A O 1
ATOM 838 N N . THR A 1 108 ? 10.979 5.106 -11.024 1.00 55.09 108 THR A N 1
ATOM 839 C CA . THR A 1 108 ? 12.069 4.914 -11.998 1.00 55.09 108 THR A CA 1
ATOM 840 C C . THR A 1 108 ? 11.516 4.715 -13.404 1.00 55.09 108 THR A C 1
ATOM 842 O O . THR A 1 108 ? 10.756 3.778 -13.657 1.00 55.09 108 THR A O 1
ATOM 845 N N . VAL A 1 109 ? 11.926 5.595 -14.315 1.00 53.06 109 VAL A N 1
ATOM 846 C CA . VAL A 1 109 ? 11.661 5.515 -15.755 1.00 53.06 109 VAL A CA 1
ATOM 847 C C . VAL A 1 109 ? 12.703 4.572 -16.375 1.00 53.06 109 VAL A C 1
ATOM 849 O O . VAL A 1 109 ? 13.898 4.783 -16.199 1.00 53.06 109 VAL A O 1
ATOM 852 N N . GLY A 1 110 ? 12.272 3.497 -17.045 1.00 56.06 110 GLY A N 1
ATOM 853 C CA . GLY A 1 110 ? 13.144 2.662 -17.893 1.00 56.06 110 GLY A CA 1
ATOM 854 C C . GLY A 1 110 ? 13.721 1.357 -17.308 1.00 56.06 110 GLY A C 1
ATOM 855 O O . GLY A 1 110 ? 14.218 0.554 -18.085 1.00 56.06 110 GLY A O 1
ATOM 856 N N . ARG A 1 111 ? 13.612 1.079 -15.995 1.00 60.56 111 ARG A N 1
ATOM 857 C CA . ARG A 1 111 ? 14.080 -0.188 -15.354 1.00 60.56 111 ARG A CA 1
ATOM 858 C C . ARG A 1 111 ? 12.993 -0.966 -14.606 1.00 60.56 111 ARG A C 1
ATOM 860 O O . ARG A 1 111 ? 13.237 -1.689 -13.649 1.00 60.56 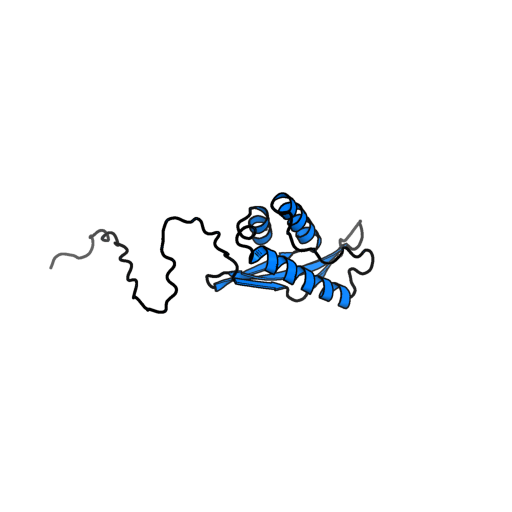111 ARG A O 1
ATOM 867 N N . GLN A 1 112 ? 11.743 -0.811 -15.026 1.00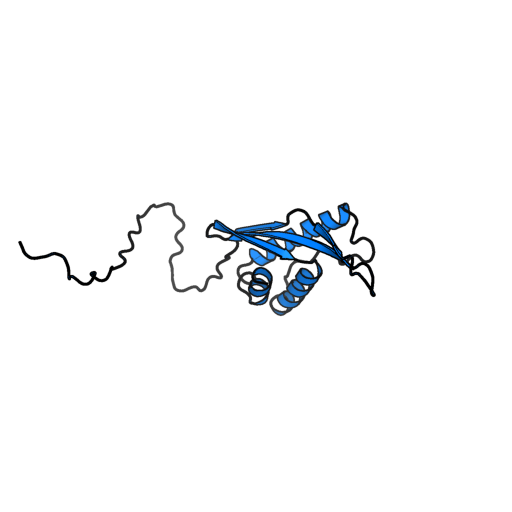 63.06 112 GLN A N 1
ATOM 868 C CA . GLN A 1 112 ? 10.575 -1.334 -14.304 1.00 63.06 112 GLN A CA 1
ATOM 869 C C . GLN A 1 112 ? 10.437 -2.870 -14.277 1.00 63.06 112 GLN A C 1
ATOM 871 O O . GLN A 1 112 ? 9.545 -3.365 -13.589 1.00 63.06 112 GLN A O 1
ATOM 876 N N . PHE A 1 113 ? 11.283 -3.598 -15.014 1.00 65.38 113 PHE A N 1
ATOM 877 C CA . PHE A 1 113 ? 11.240 -5.059 -15.145 1.00 65.38 113 PHE A CA 1
ATOM 878 C C . PHE A 1 113 ? 12.493 -5.770 -14.610 1.00 65.38 113 PHE A C 1
ATOM 880 O O . PHE A 1 113 ? 12.547 -6.995 -14.655 1.00 65.38 113 PHE A O 1
ATOM 887 N N . ASP A 1 114 ? 13.479 -5.035 -14.087 1.00 77.62 114 ASP A N 1
ATOM 888 C CA . ASP A 1 114 ? 14.654 -5.650 -13.469 1.00 77.62 114 ASP A CA 1
ATOM 889 C C . ASP A 1 114 ? 14.263 -6.269 -12.123 1.00 77.62 114 ASP A C 1
ATOM 891 O O . ASP A 1 114 ? 13.722 -5.576 -11.260 1.00 77.62 114 ASP A O 1
ATOM 895 N N . ASN A 1 115 ? 14.573 -7.549 -11.895 1.00 78.38 115 ASN A N 1
ATOM 896 C CA . ASN A 1 115 ? 14.199 -8.251 -10.656 1.00 78.38 115 ASN A CA 1
ATOM 897 C C . ASN A 1 115 ? 14.673 -7.522 -9.386 1.00 78.38 115 ASN A C 1
ATOM 899 O O . ASN A 1 115 ? 13.905 -7.371 -8.439 1.00 78.38 115 ASN A O 1
ATOM 903 N N . SER A 1 116 ? 15.903 -6.994 -9.389 1.00 80.50 116 SER A N 1
ATOM 904 C CA . SER A 1 116 ? 16.442 -6.198 -8.273 1.00 80.50 116 SER A CA 1
ATOM 905 C C . SER A 1 116 ? 15.608 -4.938 -8.004 1.00 80.50 116 SER A C 1
ATOM 907 O O . SER A 1 116 ? 15.320 -4.591 -6.858 1.00 80.50 116 SER A O 1
ATOM 909 N N . PHE A 1 117 ? 15.141 -4.280 -9.067 1.00 80.75 117 PHE A N 1
ATOM 910 C CA . PHE A 1 117 ? 14.310 -3.090 -8.955 1.00 80.75 117 PHE A CA 1
ATOM 911 C C . PHE A 1 117 ? 12.897 -3.412 -8.465 1.00 80.75 117 PHE A C 1
ATOM 913 O O . PHE A 1 117 ? 12.347 -2.691 -7.629 1.00 80.75 117 PHE A O 1
ATOM 920 N N . ILE A 1 118 ? 12.311 -4.503 -8.960 1.00 84.19 118 ILE A N 1
ATOM 921 C CA . ILE A 1 118 ? 10.997 -4.962 -8.517 1.00 84.19 118 ILE A CA 1
ATOM 922 C C . ILE A 1 118 ? 11.040 -5.308 -7.024 1.00 84.19 118 ILE A C 1
ATOM 924 O O . ILE A 1 118 ? 10.131 -4.903 -6.301 1.00 84.19 118 ILE A O 1
ATOM 928 N N . GLU A 1 119 ? 12.096 -5.978 -6.558 1.00 86.19 119 GLU A N 1
ATOM 929 C CA . GLU A 1 119 ? 12.275 -6.331 -5.146 1.00 86.19 119 GLU A CA 1
ATOM 930 C C . GLU A 1 119 ? 12.516 -5.100 -4.264 1.00 86.19 119 GLU A C 1
ATOM 932 O O . GLU A 1 119 ? 11.880 -4.944 -3.221 1.00 86.19 119 GLU A O 1
ATOM 937 N N . HIS A 1 120 ? 13.369 -4.167 -4.696 1.00 85.81 120 HIS A N 1
ATOM 938 C CA . HIS A 1 120 ? 13.571 -2.905 -3.980 1.00 85.81 120 HIS A CA 1
ATOM 939 C C . HIS A 1 120 ? 12.256 -2.125 -3.842 1.00 85.81 120 HIS A C 1
ATOM 941 O O . HIS A 1 120 ? 11.899 -1.650 -2.761 1.00 85.81 120 HIS A O 1
ATOM 947 N N . ARG A 1 121 ? 11.484 -2.051 -4.931 1.00 88.38 121 ARG A N 1
ATOM 948 C CA . ARG A 1 121 ? 10.151 -1.452 -4.922 1.00 88.38 121 ARG A CA 1
ATOM 949 C C . ARG A 1 121 ? 9.200 -2.222 -4.006 1.00 88.38 121 ARG A C 1
ATOM 951 O O . ARG A 1 121 ? 8.490 -1.573 -3.250 1.00 88.38 121 ARG A O 1
ATOM 958 N N . ARG A 1 122 ? 9.192 -3.561 -4.025 1.00 90.12 122 ARG A N 1
ATOM 959 C CA . ARG A 1 122 ? 8.349 -4.401 -3.154 1.00 90.12 122 ARG A CA 1
ATOM 960 C C . ARG A 1 122 ? 8.562 -4.051 -1.680 1.00 90.12 122 ARG A C 1
ATOM 962 O O . ARG A 1 122 ? 7.588 -3.762 -0.995 1.00 90.12 122 ARG A O 1
ATOM 969 N N . ARG A 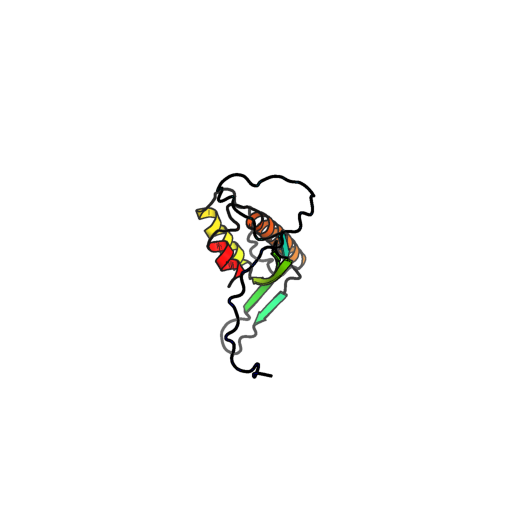1 123 ? 9.821 -3.981 -1.230 1.00 90.12 123 ARG A N 1
ATOM 970 C CA . ARG A 1 123 ? 10.180 -3.600 0.150 1.00 90.12 123 ARG A CA 1
ATOM 971 C C . ARG A 1 123 ? 9.724 -2.188 0.503 1.00 90.12 123 ARG A C 1
ATOM 973 O O . ARG A 1 123 ? 9.167 -1.973 1.572 1.00 90.12 123 ARG A O 1
ATOM 980 N N . GLY A 1 124 ? 9.918 -1.227 -0.401 1.00 90.56 124 GLY A N 1
ATOM 981 C CA . GLY A 1 124 ? 9.461 0.147 -0.182 1.00 90.56 124 GLY A CA 1
ATOM 982 C C . GLY A 1 124 ? 7.935 0.265 -0.112 1.00 90.56 124 GLY A C 1
ATOM 983 O O . GLY A 1 124 ? 7.414 1.021 0.702 1.00 90.56 124 GLY A O 1
ATOM 984 N N . LEU A 1 125 ? 7.209 -0.500 -0.934 1.00 92.31 125 LEU A N 1
ATOM 985 C CA . LEU A 1 125 ? 5.746 -0.563 -0.892 1.00 92.31 125 LEU A CA 1
ATOM 986 C C . LEU A 1 125 ? 5.234 -1.230 0.389 1.00 92.31 125 LEU A C 1
ATOM 988 O O . LEU A 1 125 ? 4.232 -0.785 0.940 1.00 92.31 125 LEU A O 1
ATOM 992 N N . GLU A 1 126 ? 5.916 -2.277 0.851 1.00 92.81 126 GLU A N 1
ATOM 993 C CA . GLU A 1 126 ? 5.610 -2.975 2.100 1.00 92.81 126 GLU A CA 1
ATOM 994 C C . GLU A 1 126 ? 5.799 -2.041 3.291 1.00 92.81 126 GLU A C 1
ATOM 996 O O . GLU A 1 126 ? 4.865 -1.846 4.059 1.00 92.81 126 GLU A O 1
ATOM 1001 N N . PHE A 1 127 ? 6.948 -1.368 3.372 1.00 91.19 127 PHE A N 1
ATOM 1002 C CA . PHE A 1 127 ? 7.210 -0.358 4.394 1.00 91.19 127 PHE A CA 1
ATOM 1003 C C . PHE A 1 127 ? 6.166 0.766 4.379 1.00 91.19 127 PHE A C 1
ATOM 1005 O O . PHE A 1 127 ? 5.612 1.104 5.422 1.00 91.19 127 PHE A O 1
ATOM 1012 N N . PHE A 1 128 ? 5.863 1.314 3.197 1.00 92.12 128 PHE A N 1
ATOM 1013 C CA . PHE A 1 128 ? 4.853 2.359 3.034 1.00 92.12 128 PHE A CA 1
ATOM 1014 C C . PHE A 1 128 ? 3.479 1.912 3.548 1.00 92.12 128 PHE A C 1
ATOM 1016 O O . PHE A 1 128 ? 2.870 2.622 4.345 1.00 92.12 128 PHE A O 1
ATOM 1023 N N . LEU A 1 129 ? 2.988 0.743 3.116 1.00 92.50 129 LEU A N 1
ATOM 1024 C CA . LEU A 1 129 ? 1.677 0.257 3.546 1.00 92.50 129 LEU A CA 1
ATOM 1025 C C . LEU A 1 129 ? 1.648 -0.064 5.032 1.00 92.50 129 LEU A C 1
ATOM 1027 O O . LEU A 1 129 ? 0.683 0.301 5.690 1.00 92.50 129 LEU A O 1
ATOM 1031 N N . THR A 1 130 ? 2.686 -0.704 5.566 1.00 91.44 130 THR A N 1
ATOM 1032 C CA . THR A 1 130 ? 2.777 -0.993 6.998 1.00 91.44 130 THR A CA 1
ATOM 1033 C C . THR A 1 130 ? 2.727 0.300 7.805 1.00 91.44 130 THR A C 1
ATOM 1035 O O . THR A 1 130 ? 1.896 0.417 8.695 1.00 91.44 130 THR A O 1
ATOM 1038 N N . ALA A 1 131 ? 3.520 1.312 7.451 1.00 90.12 131 ALA A N 1
ATOM 1039 C CA . ALA A 1 131 ? 3.516 2.591 8.157 1.00 90.12 131 ALA A CA 1
ATOM 1040 C C . ALA A 1 131 ? 2.146 3.292 8.120 1.00 90.12 131 ALA A C 1
ATOM 1042 O O . ALA A 1 131 ? 1.708 3.828 9.131 1.00 90.12 131 ALA A O 1
ATOM 1043 N N . VAL A 1 132 ? 1.442 3.256 6.985 1.00 91.00 132 VAL A N 1
ATOM 1044 C CA . VAL A 1 132 ? 0.119 3.890 6.858 1.00 91.00 132 VAL A CA 1
ATOM 1045 C C . VAL A 1 132 ? -0.988 3.087 7.552 1.00 91.00 132 VAL A C 1
ATOM 1047 O O . VAL A 1 132 ? -1.900 3.667 8.135 1.00 91.00 132 VAL A O 1
ATOM 1050 N N . LEU A 1 133 ? -0.941 1.755 7.487 1.00 90.50 133 LEU A N 1
ATOM 1051 C CA . LEU A 1 133 ? -1.951 0.880 8.090 1.00 90.50 133 LEU A CA 1
ATOM 1052 C C . LEU A 1 133 ? -1.815 0.775 9.608 1.00 90.50 133 LEU A C 1
ATOM 1054 O O . LEU A 1 133 ? -2.813 0.496 10.267 1.00 90.50 133 LEU A O 1
ATOM 1058 N N . LEU A 1 134 ? -0.610 0.981 10.142 1.00 87.88 134 LEU A N 1
ATOM 1059 C CA . LEU A 1 134 ? -0.348 1.014 11.580 1.00 87.88 134 LEU A CA 1
ATOM 1060 C C . LEU A 1 134 ? -0.535 2.413 12.182 1.00 87.88 134 LEU A C 1
ATOM 1062 O O . LEU A 1 134 ? -0.511 2.543 13.401 1.00 87.88 134 LEU A O 1
ATOM 1066 N N . ASP A 1 135 ? -0.738 3.447 11.362 1.00 88.06 135 ASP A N 1
ATOM 1067 C CA . ASP A 1 135 ? -1.074 4.783 11.846 1.00 88.06 135 ASP A CA 1
ATOM 1068 C C . ASP A 1 135 ? -2.568 4.830 12.242 1.00 88.06 135 ASP A C 1
ATOM 1070 O O . ASP A 1 135 ? -3.447 4.647 11.387 1.00 88.06 135 ASP A O 1
ATOM 1074 N N . PRO A 1 136 ? -2.897 5.092 13.519 1.00 85.75 136 PRO A N 1
ATOM 1075 C CA . PRO A 1 136 ? -4.276 5.220 13.985 1.00 85.75 136 PRO A CA 1
ATOM 1076 C C . PRO A 1 136 ? -5.101 6.238 13.182 1.00 85.75 136 PRO A C 1
ATOM 1078 O O . PRO A 1 136 ? -6.275 6.009 12.875 1.00 85.75 136 PRO A O 1
ATOM 1081 N N . THR A 1 137 ? -4.482 7.354 12.803 1.00 86.56 137 THR A N 1
ATOM 1082 C CA . THR A 1 137 ? -5.149 8.476 12.139 1.00 86.56 137 THR A CA 1
ATOM 1083 C C . THR A 1 137 ? -5.412 8.196 10.661 1.00 86.56 137 THR A C 1
ATOM 1085 O O . THR A 1 137 ? -6.469 8.568 10.148 1.00 86.56 137 THR A O 1
ATOM 1088 N N . LEU A 1 138 ? -4.507 7.476 9.986 1.00 86.38 138 LEU A N 1
ATOM 1089 C CA . LEU A 1 138 ? -4.621 7.171 8.557 1.00 86.38 138 LEU A CA 1
ATOM 1090 C C . LEU A 1 138 ? -5.346 5.854 8.270 1.00 86.38 138 LEU A C 1
ATOM 1092 O O . LEU A 1 138 ? -6.087 5.768 7.287 1.00 86.38 138 LEU A O 1
ATOM 1096 N N . SER A 1 139 ? -5.177 4.834 9.113 1.00 86.88 139 SER A N 1
ATOM 1097 C CA . SER A 1 139 ? -5.704 3.480 8.880 1.00 86.88 139 SER A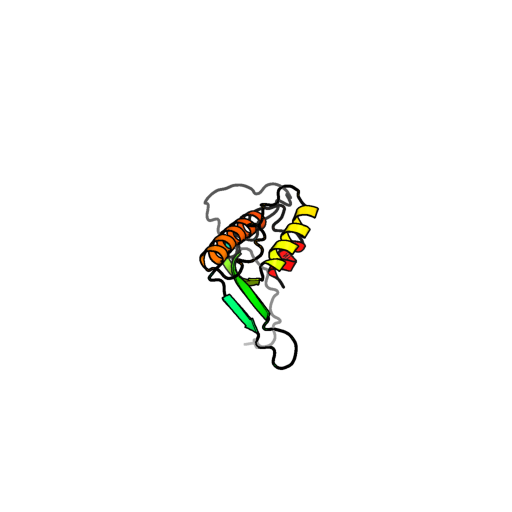 CA 1
ATOM 1098 C C . SER A 1 139 ? -7.226 3.434 8.711 1.00 86.88 139 SER A C 1
ATOM 1100 O O . SER A 1 139 ? -7.742 2.610 7.951 1.00 86.88 139 SER A O 1
ATOM 1102 N N . ASN A 1 140 ? -7.951 4.350 9.359 1.00 86.62 140 ASN A N 1
ATOM 1103 C CA . ASN A 1 140 ? -9.413 4.431 9.321 1.00 86.62 140 ASN A CA 1
ATOM 1104 C C . ASN A 1 140 ? -9.976 5.381 8.251 1.00 86.62 140 ASN A C 1
ATOM 1106 O O . ASN A 1 140 ? -11.200 5.527 8.134 1.00 86.62 140 ASN A O 1
ATOM 1110 N N . THR A 1 141 ? -9.112 5.988 7.437 1.00 90.25 141 THR A N 1
ATOM 1111 C CA . THR A 1 141 ? -9.512 6.943 6.399 1.00 90.25 141 THR A CA 1
ATOM 1112 C C . THR A 1 141 ? -10.194 6.260 5.205 1.00 90.25 141 THR A C 1
ATOM 1114 O O . THR A 1 141 ? -9.950 5.096 4.872 1.00 90.25 141 THR A O 1
ATOM 1117 N N . ALA A 1 142 ? -11.072 7.003 4.523 1.00 91.00 142 ALA A N 1
ATOM 1118 C CA . ALA A 1 142 ? -11.753 6.551 3.308 1.00 91.00 142 ALA A CA 1
ATOM 1119 C C . ALA A 1 142 ? -10.821 6.026 2.187 1.00 91.00 142 ALA A C 1
ATOM 1121 O O . ALA A 1 142 ? -11.154 4.981 1.615 1.00 91.00 142 ALA A O 1
ATOM 1122 N N . PRO A 1 143 ? -9.679 6.670 1.852 1.00 91.88 143 PRO A N 1
ATOM 1123 C CA . PRO A 1 143 ? -8.774 6.168 0.816 1.00 91.88 143 PRO A CA 1
ATOM 1124 C C . PRO A 1 143 ? -8.187 4.791 1.150 1.00 91.88 143 PRO A C 1
ATOM 1126 O O . PRO A 1 143 ? -8.132 3.931 0.272 1.00 91.88 143 PRO A O 1
ATOM 1129 N N . ILE A 1 144 ? -7.843 4.523 2.416 1.00 91.62 144 ILE A N 1
ATOM 1130 C CA . ILE A 1 144 ? -7.332 3.208 2.837 1.00 91.62 144 ILE A CA 1
ATOM 1131 C C . ILE A 1 144 ? -8.404 2.133 2.726 1.00 91.62 144 ILE A C 1
ATOM 1133 O O . ILE A 1 144 ? -8.166 1.088 2.120 1.00 91.62 144 ILE A O 1
ATOM 1137 N N . LYS A 1 145 ? -9.614 2.405 3.224 1.00 91.06 145 LYS A N 1
ATOM 1138 C CA . LYS A 1 145 ? -10.743 1.471 3.102 1.00 91.06 145 LYS A CA 1
ATOM 1139 C C . LYS A 1 145 ? -11.027 1.136 1.637 1.00 91.06 145 LYS A C 1
ATOM 1141 O O . LYS A 1 145 ? -11.178 -0.029 1.283 1.00 91.06 145 LYS A O 1
ATOM 1146 N N . ARG A 1 146 ? -11.022 2.141 0.755 1.00 92.06 146 ARG A N 1
ATOM 1147 C CA . ARG A 1 146 ? -11.204 1.948 -0.691 1.00 92.06 146 ARG A CA 1
ATOM 1148 C C . ARG A 1 146 ? -10.058 1.161 -1.323 1.00 92.06 146 ARG A C 1
ATOM 1150 O O . ARG A 1 146 ? -10.308 0.345 -2.205 1.00 92.06 146 ARG A O 1
ATOM 1157 N N . PHE A 1 147 ? -8.821 1.411 -0.903 1.00 92.50 147 PHE A N 1
ATOM 1158 C CA . PHE A 1 147 ? -7.656 0.693 -1.408 1.00 92.50 147 PHE A CA 1
ATOM 1159 C C . PHE A 1 147 ? -7.711 -0.797 -1.063 1.00 92.50 147 PHE A C 1
ATOM 1161 O O . PHE A 1 147 ? -7.371 -1.616 -1.912 1.00 92.50 147 PHE A O 1
ATOM 1168 N N . VAL A 1 148 ? -8.165 -1.142 0.145 1.00 90.06 148 VAL A N 1
ATOM 1169 C CA . VAL A 1 148 ? -8.249 -2.533 0.615 1.00 90.06 148 VAL A CA 1
ATOM 1170 C C . VAL A 1 148 ? -9.429 -3.290 -0.004 1.00 90.06 148 VAL A C 1
ATOM 1172 O O . VAL A 1 148 ? -9.298 -4.473 -0.304 1.00 90.06 148 VAL A O 1
ATOM 1175 N N . LEU A 1 149 ? -10.570 -2.623 -0.208 1.00 87.69 149 LEU A N 1
ATOM 1176 C CA . LEU A 1 149 ? -11.816 -3.259 -0.664 1.00 87.69 149 LEU A CA 1
ATOM 1177 C C . LEU A 1 149 ? -11.964 -3.385 -2.192 1.00 87.69 149 LEU A C 1
ATOM 1179 O O . LEU A 1 149 ? -12.889 -4.054 -2.648 1.00 87.69 149 LEU A O 1
ATOM 1183 N N . ARG A 1 150 ? -11.119 -2.716 -2.982 1.00 75.00 150 ARG A N 1
ATOM 1184 C CA . ARG A 1 150 ? -11.212 -2.665 -4.453 1.00 75.00 150 ARG A CA 1
ATOM 1185 C C . ARG A 1 150 ? -10.140 -3.507 -5.124 1.00 75.00 150 ARG A C 1
ATOM 1187 O O . ARG A 1 150 ? -10.395 -3.990 -6.243 1.00 75.00 150 ARG A O 1
#

pLDDT: mean 77.22, std 15.61, range [46.22, 94.88]

Organism: NCBI:txid1382522

Secondary structure (DSSP, 8-state):
----S-PPPPP------------------S--------EEEEEE-PPEEEEE---SSS--EEEEEEEEEEEETTS-EEEEEEEHHHHHHHHHHHHTT-S-PPPPPP--SS-TT-HHHHHHHHHHHHHHHHHHHS-HHHHTSHHHHHHHH-

Sequence (150 aa):
MPDLINMAPLPITMMDHEEDDSSGIDSRSLGDPHPHVWCKNCSIGEPTVVSGNVGFSFGSTKYVVYSIRLETVQGTKIVLRKRFSEFVKLREELLQIQQNVPSLPAKTVGRQFDNSFIEHRRRGLEFFLTAVLLDPTLSNTAPIKRFVLR